Protein AF-A0A5K1B786-F1 (afdb_monomer_lite)

Organism: NCBI:txid210225

Sequence (73 aa):
MAVAIVSFFSGLRLYRNQKPGGSPLTRIAQVLVASLRKYNLMVPSDKSLLYDTEDAESGIQGSRKLDHTKQFG

Secondary structure (DSSP, 8-state):
-HHHHHHHHHHHTT---PPP---HHHHHHHHHHHHHHHTTPPPPS-GGGS----SSB-SSTT-BPPPPPTT--

pLDDT: mean 80.39, std 10.37, range [56.44, 96.62]

Foldseek 3Di:
DVVVVVVVVVCVVVPDPQPPLDDPVVVVVVVVVVCVVCVPPDDDPDPVPDDDDPDQDPPRRPDGDDDDDPPPD

InterPro domains:
  IPR036259 MFS transporter superfamily [G3DSA:1.20.1250.20] (1-72)

Structure (mmCIF, N/CA/C/O backbone):
data_AF-A0A5K1B786-F1
#
_entry.id   AF-A0A5K1B786-F1
#
loop_
_atom_site.group_PDB
_atom_site.id
_atom_site.type_symbol
_atom_site.label_atom_id
_atom_site.label_alt_id
_atom_site.label_comp_id
_atom_site.label_asym_id
_atom_site.label_entity_id
_atom_site.label_seq_id
_atom_site.pdbx_PDB_ins_code
_atom_site.Cartn_x
_atom_site.Cartn_y
_atom_site.Cartn_z
_atom_site.occupancy
_atom_site.B_iso_or_equiv
_atom_site.auth_seq_id
_atom_site.auth_comp_id
_atom_site.auth_asym_id
_atom_site.auth_atom_id
_atom_site.pdbx_PDB_model_num
ATOM 1 N N . MET A 1 1 ? 25.772 -5.005 -36.986 1.00 81.31 1 MET A N 1
ATOM 2 C CA . MET A 1 1 ? 25.146 -3.913 -36.203 1.00 81.31 1 MET A CA 1
ATOM 3 C C . MET A 1 1 ? 23.624 -3.925 -36.276 1.00 81.31 1 MET A C 1
ATOM 5 O O . MET A 1 1 ? 23.013 -4.030 -35.226 1.00 81.31 1 MET A O 1
ATOM 9 N N . ALA A 1 2 ? 23.006 -3.891 -37.464 1.00 92.00 2 ALA A N 1
ATOM 10 C CA . ALA A 1 2 ? 21.541 -3.858 -37.602 1.00 92.00 2 ALA A CA 1
ATOM 11 C C . ALA A 1 2 ? 20.806 -4.978 -36.835 1.00 92.00 2 ALA A C 1
ATOM 13 O O . ALA A 1 2 ? 19.856 -4.704 -36.114 1.00 92.00 2 ALA A O 1
ATOM 14 N N . VAL A 1 3 ? 21.301 -6.220 -36.907 1.00 91.00 3 VAL A N 1
ATOM 15 C CA . VAL A 1 3 ? 20.712 -7.368 -36.188 1.00 91.00 3 VAL A CA 1
ATOM 16 C C . VAL A 1 3 ? 20.730 -7.169 -34.668 1.00 91.00 3 VAL A C 1
ATOM 18 O O . VAL A 1 3 ? 19.730 -7.416 -34.008 1.00 91.00 3 VAL A O 1
ATOM 21 N N . ALA A 1 4 ? 21.830 -6.655 -34.109 1.00 88.38 4 ALA A N 1
ATOM 22 C CA . ALA A 1 4 ? 21.935 -6.392 -32.672 1.00 88.38 4 ALA A CA 1
ATOM 23 C C . ALA A 1 4 ? 20.948 -5.303 -32.214 1.00 88.38 4 ALA A C 1
ATOM 25 O O . ALA A 1 4 ? 20.329 -5.433 -31.161 1.00 88.38 4 ALA A O 1
ATOM 26 N N . ILE A 1 5 ? 20.758 -4.266 -33.036 1.00 91.12 5 ILE A N 1
ATOM 27 C CA . ILE A 1 5 ? 19.811 -3.176 -32.775 1.00 91.12 5 ILE A CA 1
ATOM 28 C C . ILE A 1 5 ? 18.367 -3.707 -32.787 1.00 91.12 5 ILE A C 1
ATOM 30 O O . ILE A 1 5 ? 17.611 -3.453 -31.851 1.00 91.12 5 ILE A O 1
ATOM 34 N N . VAL A 1 6 ? 17.991 -4.501 -33.795 1.00 91.81 6 VAL A N 1
ATOM 35 C CA . VAL A 1 6 ? 16.644 -5.095 -33.902 1.00 91.81 6 VAL A CA 1
ATOM 36 C C . VAL A 1 6 ? 16.353 -6.039 -32.732 1.00 91.81 6 VAL A C 1
ATOM 38 O O . VAL A 1 6 ? 15.269 -5.971 -32.148 1.00 91.81 6 VAL A O 1
ATOM 41 N N . SER A 1 7 ? 17.316 -6.875 -32.336 1.00 87.88 7 SER A N 1
ATOM 42 C CA . SER A 1 7 ? 17.159 -7.773 -31.185 1.00 87.88 7 SER A CA 1
ATOM 43 C C . SER A 1 7 ? 16.967 -7.008 -29.872 1.00 87.88 7 SER A C 1
ATOM 45 O O . SER A 1 7 ? 16.126 -7.392 -29.062 1.00 87.88 7 SER A O 1
ATOM 47 N N . PHE A 1 8 ? 17.683 -5.894 -29.680 1.00 85.19 8 PHE A N 1
ATOM 48 C CA . PHE A 1 8 ? 17.552 -5.047 -28.492 1.00 85.19 8 PHE A CA 1
ATOM 49 C C . PHE A 1 8 ? 16.157 -4.408 -28.381 1.00 85.19 8 PHE A C 1
ATOM 51 O O . PHE A 1 8 ? 15.519 -4.486 -27.331 1.00 85.19 8 PHE A O 1
ATOM 58 N N . PHE A 1 9 ? 15.631 -3.845 -29.474 1.00 85.38 9 PHE A N 1
ATOM 59 C CA . PHE A 1 9 ? 14.294 -3.235 -29.473 1.00 85.38 9 PHE A CA 1
ATOM 60 C C . PHE A 1 9 ? 13.152 -4.258 -29.394 1.00 85.38 9 PHE A C 1
ATOM 62 O O . PHE A 1 9 ? 12.099 -3.957 -28.831 1.00 85.38 9 PHE A O 1
ATOM 69 N N . SER A 1 10 ? 13.364 -5.482 -29.886 1.00 84.50 10 SER A N 1
ATOM 70 C CA . SER A 1 10 ? 12.369 -6.564 -29.817 1.00 84.50 10 SER A CA 1
ATOM 71 C C . SER A 1 10 ? 12.038 -6.969 -28.372 1.00 84.50 10 SER A C 1
ATOM 73 O O . SER A 1 10 ? 10.896 -7.319 -28.073 1.00 84.50 10 SER A O 1
ATOM 75 N N . GLY A 1 11 ? 13.004 -6.854 -27.451 1.00 79.88 11 GLY A N 1
ATOM 76 C CA . GLY A 1 11 ? 12.808 -7.099 -26.018 1.00 79.88 11 GLY A CA 1
ATOM 77 C C . GLY A 1 11 ? 12.076 -5.977 -25.273 1.00 79.88 11 GLY A C 1
ATOM 78 O O . GLY A 1 11 ? 11.500 -6.215 -24.214 1.00 79.88 11 GLY A O 1
ATOM 79 N N . LEU A 1 12 ? 12.030 -4.761 -25.826 1.00 75.12 12 LEU A N 1
ATOM 80 C CA . LEU A 1 12 ? 11.431 -3.603 -25.155 1.00 75.12 12 LEU A CA 1
ATOM 81 C C . LEU A 1 12 ? 9.906 -3.740 -25.001 1.00 75.12 12 LEU A C 1
ATOM 83 O O . LEU A 1 12 ? 9.331 -3.256 -24.032 1.00 75.12 12 LEU A O 1
ATOM 87 N N . ARG A 1 13 ? 9.243 -4.466 -25.912 1.00 67.31 13 ARG A N 1
ATOM 88 C CA . ARG A 1 13 ? 7.799 -4.758 -25.828 1.00 67.31 13 ARG A CA 1
ATOM 89 C C . ARG A 1 13 ? 7.456 -5.758 -24.714 1.00 67.31 13 ARG A C 1
ATOM 91 O O . ARG A 1 13 ? 6.317 -5.795 -24.260 1.00 67.31 13 ARG A O 1
ATOM 98 N N . LEU A 1 14 ? 8.433 -6.556 -24.275 1.00 71.31 14 LEU A N 1
ATOM 99 C CA . LEU A 1 14 ? 8.303 -7.475 -23.139 1.00 71.31 14 LEU A CA 1
ATOM 100 C C . LEU A 1 14 ? 8.520 -6.772 -21.794 1.00 71.31 14 LEU A C 1
ATOM 102 O O . LEU A 1 14 ? 8.270 -7.374 -20.749 1.00 71.31 14 LEU A O 1
ATOM 106 N N . TYR A 1 15 ? 8.950 -5.506 -21.801 1.00 69.88 15 TYR A N 1
ATOM 107 C CA . TYR A 1 15 ? 9.044 -4.701 -20.592 1.00 69.88 15 TYR A CA 1
ATOM 108 C C . TYR A 1 15 ? 7.628 -4.417 -20.085 1.00 69.88 15 TYR A C 1
ATOM 110 O O . TYR A 1 15 ? 6.928 -3.510 -20.536 1.00 69.88 15 TYR A O 1
ATOM 118 N N . ARG A 1 16 ? 7.153 -5.267 -19.174 1.00 70.88 16 ARG A N 1
ATOM 119 C CA . ARG A 1 16 ? 5.831 -5.116 -18.577 1.00 70.88 16 ARG A CA 1
ATOM 120 C C . ARG A 1 16 ? 5.853 -3.897 -17.664 1.00 70.88 16 ARG A C 1
ATOM 122 O O . ARG A 1 16 ? 6.465 -3.933 -16.599 1.00 70.88 16 ARG A O 1
ATOM 129 N N . ASN A 1 17 ? 5.150 -2.838 -18.066 1.00 65.88 17 ASN A N 1
ATOM 130 C CA . ASN A 1 17 ? 4.892 -1.685 -17.207 1.00 65.88 17 ASN A CA 1
ATOM 131 C C . ASN A 1 17 ? 4.038 -2.127 -16.014 1.00 65.88 17 ASN A C 1
ATOM 133 O O . ASN A 1 17 ? 2.808 -2.157 -16.073 1.00 65.88 17 ASN A O 1
ATOM 137 N N . GLN A 1 18 ? 4.702 -2.480 -14.919 1.00 66.25 18 GLN A N 1
ATOM 138 C CA . GLN A 1 18 ? 4.054 -2.646 -13.628 1.00 66.25 18 GLN A CA 1
ATOM 139 C C . GLN A 1 18 ? 3.538 -1.263 -13.222 1.00 66.25 18 GLN A C 1
ATOM 141 O O . GLN A 1 18 ? 4.323 -0.322 -13.090 1.00 66.25 18 GLN A O 1
ATOM 146 N N . LYS A 1 19 ? 2.216 -1.117 -13.070 1.00 65.56 19 LYS A N 1
ATOM 147 C CA . LYS A 1 19 ? 1.637 0.130 -12.556 1.00 65.56 19 LYS A CA 1
ATOM 148 C C . LYS A 1 19 ? 2.311 0.433 -11.210 1.00 65.56 19 LYS A C 1
ATOM 150 O O . LYS A 1 19 ? 2.311 -0.450 -10.349 1.00 65.56 19 LYS A O 1
ATOM 155 N N . PRO A 1 20 ? 2.918 1.618 -11.022 1.00 67.62 20 PRO A N 1
ATOM 156 C CA . PRO A 1 20 ? 3.565 1.940 -9.761 1.00 67.62 2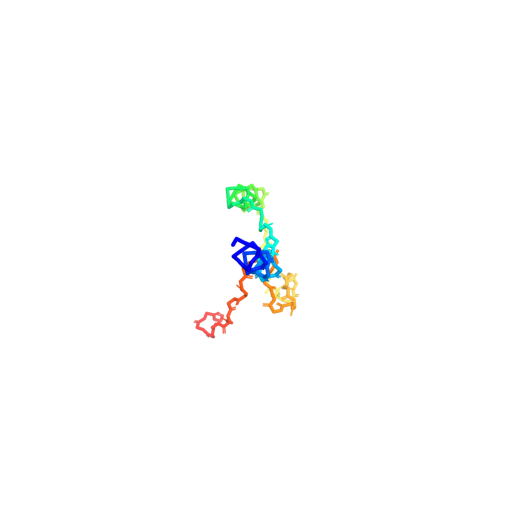0 PRO A CA 1
ATOM 157 C C . PRO A 1 20 ? 2.505 1.920 -8.659 1.00 67.62 20 PRO A C 1
ATOM 159 O O . PRO A 1 20 ? 1.560 2.699 -8.700 1.00 67.62 20 PRO A O 1
ATOM 162 N N . GLY A 1 21 ? 2.659 1.042 -7.666 1.00 71.69 21 GLY A N 1
ATOM 163 C CA . GLY A 1 21 ? 1.703 0.886 -6.561 1.00 71.69 21 GLY A CA 1
ATOM 164 C C . GLY A 1 21 ? 1.659 2.071 -5.581 1.00 71.69 21 GLY A C 1
ATOM 165 O O . GLY A 1 21 ? 1.096 1.954 -4.496 1.00 71.69 21 GLY A O 1
ATOM 166 N N . GLY A 1 22 ? 2.260 3.213 -5.913 1.00 79.38 22 GLY A N 1
ATOM 167 C CA . GLY A 1 22 ? 2.472 4.322 -4.984 1.00 79.38 22 GLY A CA 1
ATOM 168 C C . GLY A 1 22 ? 3.597 4.058 -3.973 1.00 79.38 22 GLY A C 1
ATOM 169 O O . GLY A 1 22 ? 4.287 3.041 -4.025 1.00 79.38 22 GLY A O 1
ATOM 170 N N . SER A 1 23 ? 3.805 5.009 -3.057 1.00 84.25 23 SER A N 1
ATOM 171 C CA . SER A 1 23 ? 4.875 4.947 -2.053 1.00 84.25 23 SER A CA 1
ATOM 172 C C . SER A 1 23 ? 4.466 4.106 -0.831 1.00 84.25 23 SER A C 1
ATOM 174 O O . SER A 1 23 ? 3.401 4.343 -0.258 1.00 84.25 23 SER A O 1
ATOM 176 N N . PRO A 1 24 ? 5.306 3.168 -0.352 1.00 83.94 24 PRO A N 1
ATOM 177 C CA . PRO A 1 24 ? 5.055 2.458 0.905 1.00 83.94 24 PRO A CA 1
ATOM 178 C C . PRO A 1 24 ? 4.912 3.398 2.111 1.00 83.94 24 PRO A C 1
ATOM 180 O O . PRO A 1 24 ? 4.099 3.149 2.998 1.00 83.94 24 PRO A O 1
ATOM 183 N N . LEU A 1 25 ? 5.652 4.512 2.125 1.00 91.00 25 LEU A N 1
ATOM 184 C CA . LEU A 1 25 ? 5.626 5.479 3.227 1.00 91.00 25 LEU A CA 1
ATOM 185 C C . LEU A 1 25 ? 4.276 6.189 3.340 1.00 91.00 25 LEU A C 1
ATOM 187 O O . LEU A 1 25 ? 3.767 6.371 4.445 1.00 91.00 25 LEU A O 1
ATOM 191 N N . THR A 1 26 ? 3.663 6.557 2.211 1.00 90.19 26 THR A N 1
ATOM 192 C CA . THR A 1 26 ? 2.353 7.221 2.236 1.00 90.19 26 THR A CA 1
ATOM 193 C C . THR A 1 26 ? 1.264 6.274 2.731 1.00 90.19 26 THR A C 1
ATOM 195 O O . THR A 1 26 ? 0.368 6.716 3.445 1.00 90.19 26 THR A O 1
ATOM 198 N N . ARG A 1 27 ? 1.370 4.970 2.440 1.00 85.06 27 ARG A N 1
ATOM 199 C CA . ARG A 1 27 ? 0.459 3.947 2.982 1.00 85.06 27 ARG A CA 1
ATOM 200 C C . ARG A 1 27 ? 0.584 3.821 4.499 1.00 85.06 27 ARG A C 1
ATOM 202 O O . ARG A 1 27 ? -0.428 3.820 5.193 1.00 85.06 27 ARG A O 1
ATOM 209 N N . ILE A 1 28 ? 1.811 3.764 5.021 1.00 91.75 28 ILE A N 1
ATOM 210 C CA . ILE A 1 28 ? 2.050 3.718 6.473 1.00 91.75 28 ILE A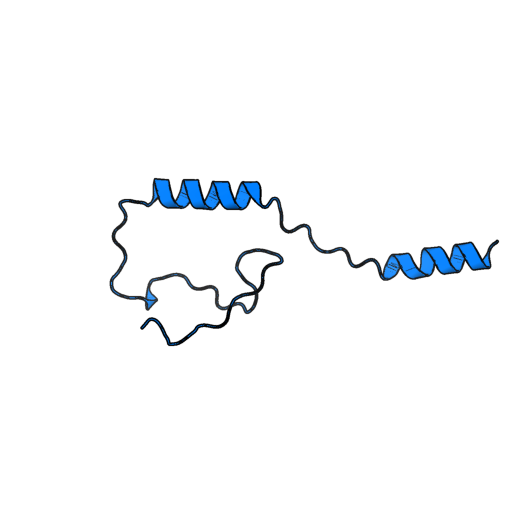 CA 1
ATOM 211 C C . ILE A 1 28 ? 1.453 4.964 7.141 1.00 91.75 28 ILE A C 1
ATOM 213 O O . ILE A 1 28 ? 0.711 4.847 8.114 1.00 91.75 28 ILE A O 1
ATOM 217 N N . ALA A 1 29 ? 1.700 6.150 6.577 1.00 95.44 29 ALA A N 1
ATOM 218 C CA . ALA A 1 29 ? 1.141 7.397 7.090 1.00 95.44 29 ALA A CA 1
ATOM 219 C C . ALA A 1 29 ? -0.400 7.402 7.076 1.00 95.44 29 ALA A C 1
ATOM 221 O O . ALA A 1 29 ? -1.014 7.811 8.058 1.00 95.44 29 ALA A O 1
ATOM 222 N N . GLN A 1 30 ? -1.036 6.905 6.009 1.00 93.12 30 GLN A N 1
ATOM 223 C CA . GLN A 1 30 ? -2.497 6.789 5.928 1.00 93.12 30 GLN A CA 1
ATOM 224 C C . GLN A 1 30 ? -3.070 5.905 7.038 1.00 93.12 30 GLN A C 1
ATOM 226 O O . GLN A 1 30 ? -4.050 6.298 7.669 1.00 93.12 30 GLN A O 1
ATOM 231 N N . VAL A 1 31 ? -2.460 4.744 7.299 1.00 91.44 31 VAL A N 1
ATOM 232 C CA . VAL A 1 31 ? -2.907 3.831 8.363 1.00 91.44 31 VAL A CA 1
ATOM 233 C C . VAL A 1 31 ? -2.762 4.486 9.735 1.00 91.44 31 VAL A C 1
ATOM 235 O O . VAL A 1 31 ? -3.711 4.442 10.515 1.00 91.44 31 VAL A O 1
ATOM 238 N N . LEU A 1 32 ? -1.629 5.144 10.009 1.00 96.62 32 LEU A N 1
ATOM 239 C CA . LEU A 1 32 ? -1.402 5.870 11.265 1.00 96.62 32 LEU A CA 1
ATOM 240 C C . LEU A 1 32 ? -2.428 6.991 11.473 1.00 96.62 32 LEU A C 1
ATOM 242 O O . LEU A 1 32 ? -3.015 7.110 12.543 1.00 96.62 32 LEU A O 1
ATOM 246 N N . VAL A 1 33 ? -2.685 7.801 10.444 1.00 96.62 33 VAL A N 1
ATOM 247 C CA . VAL A 1 33 ? -3.669 8.890 10.526 1.00 96.62 33 VAL A CA 1
ATOM 248 C C . VAL A 1 33 ? -5.084 8.338 10.695 1.00 96.62 33 VAL A C 1
ATOM 250 O O . VAL A 1 33 ? -5.852 8.856 11.504 1.00 96.62 33 VAL A O 1
ATOM 253 N N . ALA A 1 34 ? -5.450 7.288 9.956 1.00 92.31 34 ALA A N 1
ATOM 254 C CA . ALA A 1 34 ? -6.777 6.690 10.032 1.00 92.31 34 ALA A CA 1
ATOM 255 C C . ALA A 1 34 ? -7.044 6.051 11.400 1.00 92.31 34 ALA A C 1
ATOM 257 O O . ALA A 1 34 ? -8.125 6.263 11.953 1.00 92.31 34 ALA A O 1
ATOM 258 N N . SER A 1 35 ? -6.074 5.318 11.956 1.00 92.81 35 SER A N 1
ATOM 259 C CA . SER A 1 35 ? -6.203 4.681 13.269 1.00 92.81 35 SER A CA 1
ATOM 260 C C . SER A 1 35 ? -6.282 5.719 14.384 1.00 92.81 35 SER A C 1
ATOM 262 O O . SER A 1 35 ? -7.215 5.672 15.183 1.00 92.81 35 SER A O 1
ATOM 264 N N . LEU A 1 36 ? -5.397 6.722 14.379 1.00 96.06 36 LEU A N 1
ATOM 265 C CA . LEU A 1 36 ? -5.427 7.816 15.352 1.00 96.06 36 LEU A CA 1
ATOM 266 C C . LEU A 1 36 ? -6.711 8.639 15.255 1.00 96.06 36 LEU A C 1
ATOM 268 O O . LEU A 1 36 ? -7.262 9.034 16.273 1.00 96.06 36 LEU A O 1
ATOM 272 N N . ARG A 1 37 ? -7.240 8.885 14.053 1.00 95.25 37 ARG A N 1
ATOM 273 C CA . ARG A 1 37 ? -8.499 9.628 13.895 1.00 95.25 37 ARG A CA 1
ATOM 274 C C . ARG A 1 37 ? -9.721 8.827 14.356 1.00 95.25 37 ARG A C 1
ATOM 276 O O . ARG A 1 37 ? -10.714 9.423 14.764 1.00 95.25 37 ARG A O 1
ATOM 283 N N . LYS A 1 38 ? -9.679 7.497 14.253 1.00 92.19 38 LYS A N 1
ATOM 284 C CA . LYS A 1 38 ? -10.812 6.598 14.535 1.00 92.19 38 LYS A CA 1
ATOM 285 C C . LYS A 1 38 ? -10.675 5.824 15.850 1.00 92.19 38 LYS A C 1
ATOM 287 O O . LYS A 1 38 ? -11.500 4.955 16.105 1.00 92.19 38 LYS A O 1
ATOM 292 N N . TYR A 1 39 ? -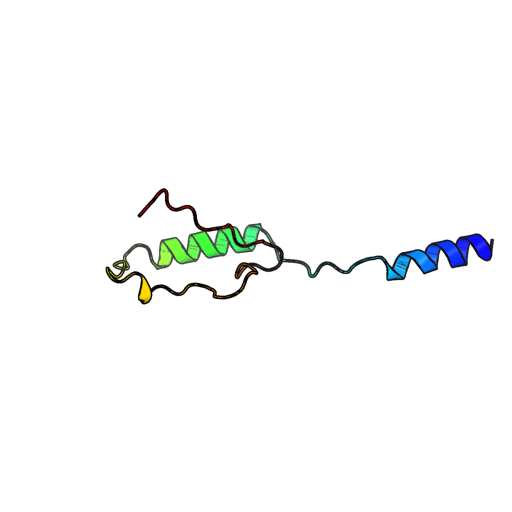9.695 6.152 16.693 1.00 93.19 39 TYR A N 1
ATOM 293 C CA . TYR A 1 39 ? -9.373 5.355 17.882 1.00 93.19 39 TYR A CA 1
ATOM 294 C C . TYR A 1 39 ? -10.517 5.248 18.909 1.00 93.19 39 TYR A C 1
ATOM 296 O O . TYR A 1 39 ? -10.580 4.269 19.641 1.00 93.19 39 TYR A O 1
ATOM 304 N N . ASN A 1 40 ? -11.434 6.222 18.939 1.00 92.56 40 ASN A N 1
ATOM 305 C CA . ASN A 1 40 ? -12.593 6.245 19.842 1.00 92.56 40 ASN A CA 1
ATOM 306 C C . ASN A 1 40 ? -13.882 5.660 19.236 1.00 92.56 40 ASN A C 1
ATOM 308 O O . ASN A 1 40 ? -14.937 5.744 19.864 1.00 92.56 40 ASN A O 1
ATOM 312 N N . LEU A 1 41 ? -13.862 5.141 18.004 1.00 89.31 41 LEU A N 1
ATOM 313 C CA . LEU A 1 41 ? -15.076 4.589 17.397 1.00 89.31 41 LEU A CA 1
ATOM 314 C C . LEU A 1 41 ? -15.378 3.202 17.974 1.00 89.31 41 LEU A C 1
ATOM 316 O O . LEU A 1 41 ? -14.515 2.327 17.991 1.00 89.31 41 LEU A O 1
ATOM 320 N N . MET A 1 42 ? -16.622 2.992 18.408 1.00 87.75 42 MET A N 1
ATOM 321 C CA . MET A 1 42 ? -17.094 1.668 18.807 1.00 87.75 42 MET A CA 1
ATOM 322 C C . MET A 1 42 ? -17.165 0.752 17.584 1.00 87.75 42 MET A C 1
ATOM 324 O O . MET A 1 42 ? -17.717 1.121 16.546 1.00 87.75 42 MET A O 1
ATOM 328 N N . VAL A 1 43 ? -16.603 -0.449 17.716 1.00 85.31 43 VAL A N 1
ATOM 329 C CA . VAL A 1 43 ? -16.671 -1.483 16.681 1.00 85.31 43 VAL A CA 1
ATOM 330 C C . VAL A 1 43 ? -18.074 -2.105 16.709 1.00 85.31 43 VAL A C 1
ATOM 332 O O . VAL A 1 43 ? -18.526 -2.502 17.786 1.00 85.31 43 VAL A O 1
ATOM 335 N N . PRO A 1 44 ? -18.786 -2.183 15.570 1.00 86.19 44 PRO A N 1
ATOM 336 C CA . PRO A 1 44 ? -20.098 -2.820 15.517 1.00 86.19 44 PRO A CA 1
ATOM 337 C C . PRO A 1 44 ? -19.995 -4.311 15.871 1.00 86.19 44 PRO A C 1
ATOM 339 O O . PRO A 1 44 ? -19.063 -4.990 15.446 1.00 86.19 44 PRO A O 1
ATOM 342 N N . SER A 1 45 ? -20.958 -4.833 16.641 1.00 85.06 45 SER A N 1
ATOM 343 C CA . SER A 1 45 ? -21.001 -6.266 16.989 1.00 85.06 45 SER A CA 1
ATOM 344 C C . SER A 1 45 ? -21.310 -7.162 15.790 1.00 85.06 45 SER A C 1
ATOM 346 O O . SER A 1 45 ? -20.938 -8.333 15.788 1.00 85.06 45 SER A O 1
ATOM 348 N N . ASP A 1 46 ? -21.983 -6.621 14.775 1.00 85.50 46 ASP A N 1
ATOM 349 C CA . ASP A 1 46 ? -22.287 -7.334 13.542 1.00 85.50 46 ASP A CA 1
ATOM 350 C C . ASP A 1 46 ? -21.145 -7.174 12.527 1.00 85.50 46 ASP A C 1
ATOM 352 O O . ASP A 1 46 ? -20.869 -6.076 12.036 1.00 85.50 46 ASP A O 1
ATOM 356 N N . LYS A 1 47 ? -20.488 -8.296 12.207 1.00 79.44 47 LYS A N 1
ATOM 357 C CA . LYS A 1 47 ? -19.376 -8.362 11.248 1.00 79.44 47 LYS A CA 1
ATOM 358 C C . LYS A 1 47 ? -19.829 -8.056 9.813 1.00 79.44 47 LYS A C 1
ATOM 360 O O . LYS A 1 47 ? -18.999 -7.621 9.021 1.00 79.44 47 LYS A O 1
ATOM 365 N N . SER A 1 48 ? -21.110 -8.239 9.477 1.00 81.38 48 SER A N 1
ATOM 366 C CA . SER A 1 48 ? -21.642 -7.974 8.127 1.00 81.38 48 SER A CA 1
ATOM 367 C C . SER A 1 48 ? -21.679 -6.486 7.763 1.00 81.38 48 SER A C 1
ATOM 369 O O . SER A 1 48 ? -21.715 -6.132 6.587 1.00 81.38 48 SER A O 1
ATOM 371 N N . LEU A 1 49 ? -21.623 -5.607 8.768 1.00 80.62 49 LEU A N 1
ATOM 372 C CA . LEU A 1 49 ? -21.566 -4.156 8.583 1.00 80.62 49 LEU A CA 1
ATOM 373 C C . LEU A 1 49 ? -20.157 -3.656 8.238 1.00 80.62 49 LEU A C 1
ATOM 375 O O . LEU A 1 49 ? -19.983 -2.484 7.895 1.00 80.62 49 LEU A O 1
ATOM 379 N N . LEU A 1 50 ? -19.138 -4.510 8.368 1.00 80.44 50 LEU A N 1
ATOM 380 C CA . LEU A 1 50 ? -17.768 -4.168 8.014 1.00 80.44 50 LEU A CA 1
ATOM 381 C C . LEU A 1 50 ? -17.586 -4.293 6.502 1.00 80.44 50 LEU A C 1
ATOM 383 O O . LEU A 1 50 ? -17.943 -5.296 5.895 1.00 80.44 50 LEU A O 1
ATOM 387 N N . TYR A 1 51 ? -16.997 -3.263 5.900 1.00 76.19 51 TYR A N 1
ATOM 388 C CA . TYR A 1 51 ? -16.680 -3.267 4.479 1.00 76.19 51 TYR A CA 1
ATOM 389 C C . TYR A 1 51 ? -15.547 -4.261 4.198 1.00 76.19 51 TYR A C 1
ATOM 391 O O . TYR A 1 51 ? -14.407 -4.026 4.609 1.00 76.19 51 TYR A O 1
A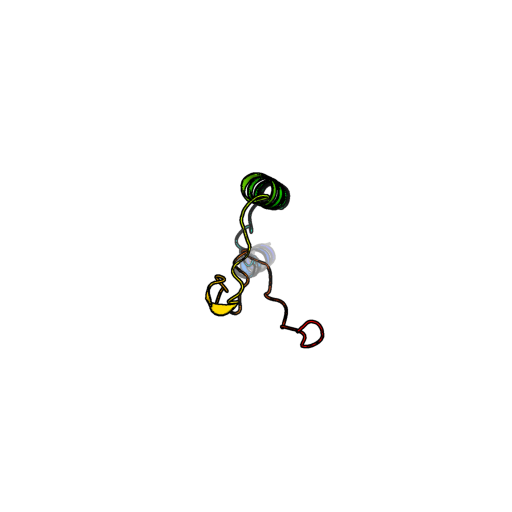TOM 399 N N . ASP A 1 52 ? -15.856 -5.342 3.485 1.00 71.06 52 ASP A N 1
ATOM 400 C CA . ASP A 1 52 ? -14.861 -6.218 2.868 1.00 71.06 52 ASP A CA 1
ATOM 401 C C . ASP A 1 52 ? -14.825 -5.955 1.357 1.00 71.06 52 ASP A C 1
ATOM 403 O O . ASP A 1 52 ? -15.829 -5.627 0.727 1.00 71.06 52 ASP A O 1
ATOM 407 N N . THR A 1 53 ? -13.638 -6.075 0.775 1.00 69.31 53 THR A N 1
ATOM 408 C CA . THR A 1 53 ? -13.463 -5.978 -0.679 1.00 69.31 53 THR A CA 1
ATOM 409 C C . THR A 1 53 ? -13.745 -7.353 -1.272 1.00 69.31 53 THR A C 1
ATOM 411 O O . THR A 1 53 ? -13.037 -8.306 -0.950 1.00 69.31 53 THR A O 1
ATOM 414 N N . GLU A 1 54 ? -14.776 -7.473 -2.113 1.00 63.22 54 GLU A N 1
ATOM 415 C CA . GLU A 1 54 ? -15.149 -8.742 -2.770 1.00 63.22 54 GLU A CA 1
ATOM 416 C C . GLU A 1 54 ? -14.105 -9.213 -3.801 1.00 63.22 54 GLU A C 1
ATOM 418 O O . GLU A 1 54 ? -14.100 -10.374 -4.208 1.00 63.22 54 GLU A O 1
ATOM 423 N N . ASP A 1 55 ? -13.185 -8.330 -4.191 1.00 64.06 55 ASP A N 1
ATOM 424 C CA . ASP A 1 55 ? -12.171 -8.598 -5.202 1.00 64.06 55 ASP A CA 1
ATOM 425 C C . ASP A 1 55 ? -11.054 -9.537 -4.703 1.00 64.06 55 ASP A C 1
ATOM 427 O O . ASP A 1 55 ? -10.612 -9.497 -3.551 1.00 64.06 55 ASP A O 1
ATOM 431 N N . ALA A 1 56 ? -10.539 -10.370 -5.617 1.00 60.62 56 ALA A N 1
ATOM 432 C CA . ALA A 1 56 ? -9.355 -11.210 -5.389 1.00 60.62 56 ALA A CA 1
ATOM 433 C C . ALA A 1 56 ? -8.062 -10.383 -5.217 1.00 60.62 56 ALA A C 1
ATOM 435 O O . ALA A 1 56 ? -7.065 -10.847 -4.657 1.00 60.62 56 ALA A O 1
ATOM 436 N N . GLU A 1 57 ? -8.084 -9.144 -5.701 1.00 62.81 57 GLU A N 1
ATOM 437 C CA . GLU A 1 57 ? -7.029 -8.161 -5.508 1.00 62.81 57 GLU A CA 1
ATOM 438 C C . GLU A 1 57 ? -7.272 -7.424 -4.192 1.00 62.81 57 GLU A C 1
ATOM 440 O O . GLU A 1 57 ? -8.396 -7.044 -3.867 1.00 62.81 57 GLU A O 1
ATOM 445 N N . SER A 1 58 ? -6.214 -7.190 -3.415 1.00 68.62 58 SER A N 1
ATOM 446 C CA . SER A 1 58 ? -6.376 -6.329 -2.245 1.00 68.62 58 SER A CA 1
ATOM 447 C C . SER A 1 58 ? -6.742 -4.909 -2.700 1.00 68.62 58 SER A C 1
ATOM 449 O O . SER A 1 58 ? -6.313 -4.470 -3.769 1.00 68.62 58 SER A O 1
ATOM 451 N N . GLY A 1 59 ? -7.428 -4.128 -1.854 1.00 71.31 59 GLY A N 1
ATOM 452 C CA . GLY A 1 59 ? -7.654 -2.688 -2.095 1.00 71.31 59 GLY A CA 1
ATOM 453 C C . GLY A 1 59 ? -6.363 -1.859 -2.253 1.00 71.31 59 GLY A C 1
ATOM 454 O O . GLY A 1 59 ? -6.398 -0.647 -2.459 1.00 71.31 59 GLY A O 1
ATOM 455 N N . ILE A 1 60 ? -5.208 -2.515 -2.153 1.00 72.69 60 ILE A N 1
ATOM 456 C CA . ILE A 1 60 ? -3.873 -1.989 -2.332 1.00 72.69 60 ILE A CA 1
ATOM 457 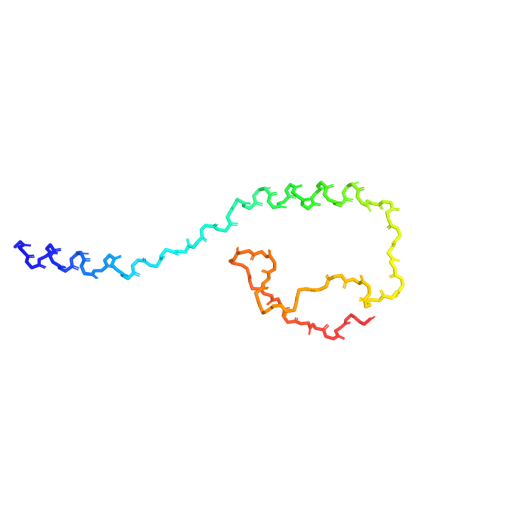C C . ILE A 1 60 ? -3.326 -2.483 -3.680 1.00 72.69 60 ILE A C 1
ATOM 459 O O . ILE A 1 60 ? -2.964 -3.647 -3.843 1.00 72.69 60 ILE A O 1
ATOM 463 N N . GLN A 1 61 ? -3.169 -1.563 -4.636 1.00 72.00 61 GLN A N 1
ATOM 464 C CA . GLN A 1 61 ? -2.609 -1.879 -5.951 1.00 72.00 61 GLN A CA 1
ATOM 465 C C . GLN A 1 61 ? -1.232 -2.562 -5.834 1.00 72.00 61 GLN A C 1
ATOM 467 O O . GLN A 1 61 ? -0.302 -2.024 -5.218 1.00 72.00 61 GLN A O 1
ATOM 472 N N . GLY A 1 62 ? -1.112 -3.748 -6.439 1.00 70.44 62 GLY A N 1
ATOM 473 C CA . GLY A 1 62 ? 0.112 -4.553 -6.445 1.00 70.44 62 GLY A CA 1
ATOM 474 C C . GLY A 1 62 ? 0.316 -5.438 -5.210 1.00 70.44 62 GLY A C 1
ATOM 475 O O . GLY A 1 62 ? 1.394 -6.011 -5.066 1.00 70.44 62 GLY A O 1
ATOM 476 N N . SER A 1 63 ? -0.678 -5.550 -4.323 1.00 71.25 63 SER A N 1
ATOM 477 C CA . SER A 1 63 ? -0.663 -6.486 -3.196 1.00 71.25 63 SER A CA 1
ATOM 478 C C . SER A 1 63 ? -1.759 -7.540 -3.358 1.00 71.25 63 SER A C 1
ATOM 480 O O . SER A 1 63 ? -2.876 -7.229 -3.770 1.00 71.25 63 SER A O 1
ATOM 482 N N . ARG A 1 64 ? -1.447 -8.792 -3.007 1.00 74.69 64 ARG A N 1
ATOM 483 C CA . ARG A 1 64 ? -2.409 -9.905 -3.055 1.00 74.69 64 ARG A CA 1
ATOM 484 C C . ARG A 1 64 ? -3.253 -9.957 -1.781 1.00 74.69 64 ARG A C 1
ATOM 486 O O . ARG A 1 64 ? -2.723 -9.692 -0.698 1.00 74.69 64 ARG A O 1
ATOM 493 N N . LYS A 1 65 ? -4.533 -10.323 -1.894 1.00 78.50 65 LYS A N 1
ATOM 494 C CA . LYS A 1 65 ? -5.362 -10.676 -0.730 1.00 78.50 65 LYS A CA 1
ATOM 495 C C . LYS A 1 65 ? -4.831 -11.990 -0.132 1.00 78.50 65 LYS A C 1
ATOM 497 O O . LYS A 1 65 ? -4.379 -12.867 -0.866 1.00 78.50 65 LYS A O 1
ATOM 502 N N . LEU A 1 66 ? -4.789 -12.087 1.197 1.00 79.44 66 LEU A N 1
ATOM 503 C CA . LEU A 1 66 ? -4.425 -13.324 1.895 1.00 79.44 66 LEU A CA 1
ATOM 504 C C . LEU A 1 66 ? -5.691 -14.143 2.149 1.00 79.44 66 LEU A C 1
ATOM 506 O O . LEU A 1 66 ? -6.721 -13.573 2.507 1.00 79.44 66 LEU A O 1
ATOM 510 N N . ASP A 1 67 ? -5.596 -15.462 1.993 1.00 81.00 67 ASP A N 1
ATOM 511 C CA . ASP A 1 67 ? -6.714 -16.362 2.265 1.00 81.00 67 ASP A CA 1
ATOM 512 C C . ASP A 1 67 ? -7.082 -16.348 3.751 1.00 81.00 67 ASP A C 1
ATOM 514 O O . ASP A 1 67 ? -6.219 -16.332 4.636 1.00 81.00 67 ASP A O 1
ATOM 518 N N . HIS A 1 68 ? -8.384 -16.359 4.026 1.00 76.31 68 HIS A N 1
ATOM 519 C CA . HIS A 1 68 ? -8.898 -16.327 5.387 1.00 76.31 68 HIS A CA 1
ATOM 520 C C . HIS A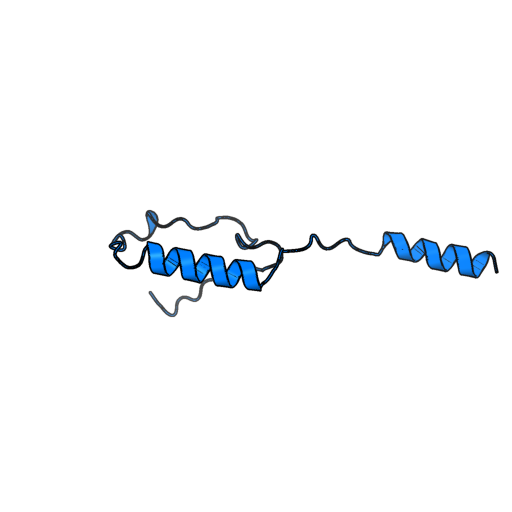 1 68 ? -8.605 -17.649 6.115 1.00 76.31 68 HIS A C 1
ATOM 522 O O . HIS A 1 68 ? -9.014 -18.723 5.667 1.00 76.31 68 HIS A O 1
ATOM 528 N N . THR A 1 69 ? -7.925 -17.580 7.264 1.00 82.81 69 THR A N 1
ATOM 529 C CA . THR A 1 69 ? -7.669 -18.747 8.117 1.00 82.81 69 THR A CA 1
ATOM 530 C C . THR A 1 69 ? -8.744 -18.864 9.198 1.00 82.81 69 THR A C 1
ATOM 532 O O . THR A 1 69 ? -9.092 -17.897 9.865 1.00 82.81 69 THR A O 1
ATOM 535 N N . LYS A 1 70 ? -9.266 -20.078 9.418 1.00 81.25 70 LYS A N 1
ATOM 536 C CA . LYS A 1 70 ? -10.354 -20.345 10.386 1.00 81.25 70 LYS A CA 1
ATOM 537 C C . LYS A 1 70 ? -9.905 -20.351 11.859 1.00 81.25 70 LYS A C 1
ATOM 539 O O . LYS A 1 70 ? -10.653 -20.805 12.716 1.00 81.25 70 LYS A O 1
ATOM 544 N N . GLN A 1 71 ? -8.674 -19.935 12.161 1.00 76.44 71 GLN A N 1
ATOM 545 C CA . GLN A 1 71 ? -8.090 -20.086 13.502 1.00 76.44 71 GLN A CA 1
ATOM 546 C C . GLN A 1 71 ? -8.571 -19.042 14.514 1.00 76.44 71 GLN A C 1
ATOM 548 O O . GLN A 1 71 ? -8.445 -19.269 15.713 1.00 76.44 71 GLN A O 1
ATOM 553 N N . PHE A 1 72 ? -9.135 -17.928 14.053 1.00 63.88 72 PHE A N 1
ATOM 554 C CA . PHE A 1 72 ? -9.614 -16.844 14.906 1.00 63.88 72 PHE A CA 1
ATOM 555 C C . PHE A 1 72 ? -11.072 -16.547 14.535 1.00 63.88 72 PHE A C 1
ATOM 557 O O . PHE A 1 72 ? -11.339 -15.739 13.647 1.00 63.88 72 PHE A O 1
ATOM 564 N N . GLY A 1 73 ? -11.999 -17.291 15.147 1.00 56.44 73 GLY A N 1
ATOM 565 C CA . GLY A 1 73 ? -13.450 -17.101 15.011 1.00 56.44 73 GLY A CA 1
ATOM 566 C C . GLY A 1 73 ? -13.969 -16.006 15.929 1.00 56.44 73 GLY A C 1
ATOM 567 O O . GLY A 1 73 ? -13.647 -16.092 17.132 1.00 56.44 73 GLY A O 1
#

Radius of gyration: 21.5 Å; chains: 1; bounding box: 47×30×57 Å